Protein AF-A0AA37MIT4-F1 (afdb_monomer)

Mean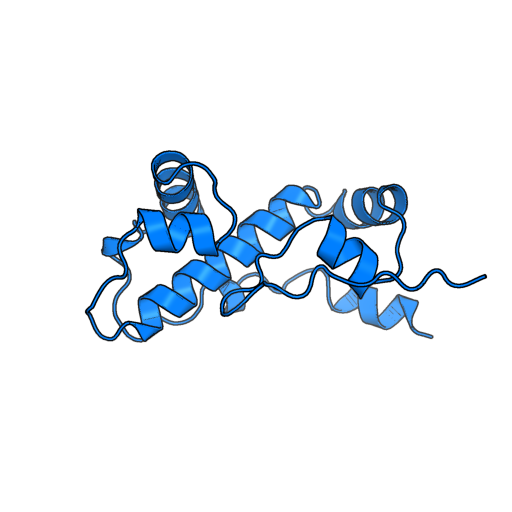 predicted aligned error: 9.49 Å

Secondary structure (DSSP, 8-state):
--------S---S-----HHHHHHHHT--HHHHHHHTTTTT-HHHHHHHHHHHHHHHHHHHSTT-PPPHHHHHHHTT-S-HHHHHHHHHHHHSS-GGG--TTPPPGGGGS-SSSHHHHHHTT-

pLDDT: mean 75.92, std 17.36, range [35.53, 94.94]

Structure (mmCIF, N/CA/C/O backbone):
data_AF-A0AA37MIT4-F1
#
_entry.id   AF-A0AA37MIT4-F1
#
loop_
_atom_site.group_PDB
_atom_site.id
_atom_site.type_symbol
_atom_site.label_atom_id
_atom_site.label_alt_id
_atom_site.label_comp_id
_atom_site.label_asym_id
_atom_site.label_entity_id
_atom_site.label_seq_id
_atom_site.pdbx_PDB_ins_code
_atom_site.Cartn_x
_atom_site.Cartn_y
_atom_site.Cartn_z
_atom_site.occupancy
_atom_site.B_iso_or_equiv
_atom_site.auth_seq_id
_atom_site.auth_comp_id
_atom_site.auth_asym_id
_atom_site.auth_atom_id
_atom_site.pdbx_PDB_model_num
ATOM 1 N N . MET A 1 1 ? 5.021 -20.584 -28.230 1.00 35.53 1 MET A N 1
ATOM 2 C CA . MET A 1 1 ? 4.937 -21.419 -27.011 1.00 35.53 1 MET A CA 1
ATOM 3 C C . MET A 1 1 ? 4.526 -20.535 -25.837 1.00 35.53 1 MET A C 1
ATOM 5 O O . MET A 1 1 ? 5.352 -19.787 -25.335 1.00 35.53 1 MET A O 1
ATOM 9 N N . ARG A 1 2 ? 3.234 -20.504 -25.477 1.00 40.44 2 ARG A N 1
ATOM 10 C CA . ARG A 1 2 ? 2.709 -19.665 -24.383 1.00 40.44 2 ARG A CA 1
ATOM 11 C C . ARG A 1 2 ? 2.629 -20.524 -23.121 1.00 40.44 2 ARG A C 1
ATOM 13 O O . ARG A 1 2 ? 1.754 -21.375 -23.020 1.00 40.44 2 ARG A O 1
ATOM 20 N N . GLY A 1 3 ? 3.586 -20.348 -22.212 1.00 38.34 3 GLY A N 1
ATOM 21 C CA . GLY A 1 3 ? 3.605 -21.043 -20.929 1.00 38.34 3 GLY A CA 1
ATOM 22 C C . GLY A 1 3 ? 2.394 -20.641 -20.093 1.00 38.34 3 GLY A C 1
ATOM 23 O O . GLY A 1 3 ? 2.157 -19.457 -19.858 1.00 38.34 3 GLY A O 1
ATOM 24 N N . THR A 1 4 ? 1.622 -21.630 -19.659 1.00 45.31 4 THR A N 1
ATOM 25 C CA . THR A 1 4 ? 0.534 -21.488 -18.695 1.00 45.31 4 THR A CA 1
ATOM 26 C C . THR A 1 4 ? 1.110 -20.992 -17.371 1.00 45.31 4 THR A C 1
ATOM 28 O O . THR A 1 4 ? 1.494 -21.785 -16.511 1.00 45.31 4 THR A O 1
ATOM 31 N N . HIS A 1 5 ? 1.202 -19.675 -17.196 1.00 47.41 5 HIS A N 1
ATOM 32 C CA . HIS A 1 5 ? 1.479 -19.081 -15.895 1.00 47.41 5 HIS A CA 1
ATOM 33 C C . HIS A 1 5 ? 0.257 -19.300 -15.002 1.00 47.41 5 HIS A C 1
ATOM 35 O O . HIS A 1 5 ? -0.650 -18.473 -14.920 1.00 47.41 5 HIS A O 1
ATOM 41 N N . ARG A 1 6 ? 0.229 -20.469 -14.367 1.00 51.78 6 ARG A N 1
ATOM 42 C CA . ARG A 1 6 ? -0.686 -20.801 -13.286 1.00 51.78 6 ARG A CA 1
ATOM 43 C C . ARG A 1 6 ? -0.283 -19.950 -12.085 1.00 51.78 6 ARG A C 1
ATOM 45 O O . ARG A 1 6 ? 0.796 -20.137 -11.528 1.00 51.78 6 ARG A O 1
ATOM 52 N N . LEU A 1 7 ? -1.126 -18.994 -11.708 1.00 53.09 7 LEU A N 1
ATOM 53 C CA . LEU A 1 7 ? -1.009 -18.341 -10.406 1.00 53.09 7 LEU A CA 1
ATOM 54 C C . LEU A 1 7 ? -1.214 -19.414 -9.310 1.00 53.09 7 LEU A C 1
ATOM 56 O O . LEU A 1 7 ? -2.085 -20.272 -9.478 1.00 53.09 7 LEU A O 1
ATOM 60 N N . PRO A 1 8 ? -0.447 -19.418 -8.205 1.00 43.91 8 PRO A N 1
ATOM 61 C CA . PRO A 1 8 ? -0.681 -20.341 -7.095 1.00 43.91 8 PRO A CA 1
ATOM 62 C C . PRO A 1 8 ? -2.073 -20.099 -6.485 1.00 43.91 8 PRO A C 1
ATOM 64 O O . PRO A 1 8 ? -2.391 -19.008 -6.015 1.00 43.91 8 PRO A O 1
ATOM 67 N N . GLY A 1 9 ? -2.917 -21.133 -6.530 1.00 42.69 9 GLY A N 1
ATOM 68 C CA . GLY A 1 9 ? -4.357 -21.090 -6.246 1.00 42.69 9 GLY A CA 1
ATOM 69 C C . GLY A 1 9 ? -4.761 -20.998 -4.770 1.00 42.69 9 GLY A C 1
ATOM 70 O O . GLY A 1 9 ? -5.709 -21.664 -4.376 1.00 42.69 9 GLY A O 1
ATOM 71 N N . ALA A 1 10 ? -4.080 -20.192 -3.949 1.00 43.44 10 ALA A N 1
ATOM 72 C CA . ALA A 1 10 ? -4.354 -20.101 -2.507 1.00 43.44 10 ALA A CA 1
ATOM 73 C C . ALA A 1 10 ? -4.434 -18.665 -1.943 1.00 43.44 10 ALA A C 1
ATOM 75 O O . ALA A 1 10 ? -4.164 -18.445 -0.766 1.00 43.44 10 ALA A O 1
ATOM 76 N N . LEU A 1 11 ? -4.823 -17.666 -2.742 1.00 40.25 11 LEU A N 1
ATOM 77 C CA . LEU A 1 11 ? -5.010 -16.288 -2.258 1.00 40.25 11 LEU A CA 1
ATOM 78 C C . LEU A 1 11 ? -6.490 -15.983 -2.002 1.00 40.25 11 LEU A C 1
ATOM 80 O O . LEU A 1 11 ? -7.128 -15.211 -2.717 1.00 40.25 11 LEU A O 1
ATOM 84 N N . LEU A 1 12 ? -7.052 -16.582 -0.950 1.00 42.22 12 LEU A N 1
ATOM 85 C CA . LEU A 1 12 ? -8.342 -16.134 -0.438 1.00 42.22 12 LEU A CA 1
ATOM 86 C C . LEU A 1 12 ? -8.200 -14.747 0.218 1.00 42.22 12 LEU A C 1
ATOM 88 O O . LEU A 1 12 ? -7.632 -14.587 1.296 1.00 42.22 12 LEU A O 1
ATOM 92 N N . ARG A 1 13 ? -8.847 -13.782 -0.448 1.00 48.00 13 ARG A N 1
ATOM 93 C CA . ARG A 1 13 ? -9.498 -12.550 0.046 1.00 48.00 13 ARG A CA 1
ATOM 94 C C . ARG A 1 13 ? -8.787 -11.198 -0.002 1.00 48.00 13 ARG A C 1
ATOM 96 O O . ARG A 1 13 ? -9.514 -10.217 0.067 1.00 48.00 13 ARG A O 1
ATOM 103 N N . VAL A 1 14 ? -7.484 -11.085 -0.262 1.00 49.22 14 VAL A N 1
ATOM 104 C CA . VAL A 1 14 ? -6.880 -9.816 -0.734 1.00 49.22 14 VAL A CA 1
ATOM 105 C C . VAL A 1 14 ? -5.702 -10.148 -1.649 1.00 49.22 14 VAL A C 1
ATOM 107 O O . VAL A 1 14 ? -4.655 -10.589 -1.189 1.00 49.22 14 VAL A O 1
ATOM 110 N N . ALA A 1 15 ? -5.872 -9.974 -2.959 1.00 59.03 15 ALA A N 1
ATOM 111 C CA . ALA A 1 15 ? -4.780 -10.121 -3.914 1.00 59.03 15 ALA A CA 1
ATOM 112 C C . ALA A 1 15 ? -3.817 -8.935 -3.745 1.00 59.03 15 ALA A C 1
ATOM 114 O O . ALA A 1 15 ? -4.085 -7.833 -4.226 1.00 59.03 15 ALA A O 1
ATOM 115 N N . SER A 1 16 ? -2.719 -9.136 -3.016 1.00 70.38 16 SER A N 1
ATOM 116 C CA . SER A 1 16 ? -1.651 -8.141 -2.972 1.00 70.38 16 SER A CA 1
ATOM 117 C C . SER A 1 16 ? -1.026 -8.025 -4.362 1.00 70.38 16 SER A C 1
ATOM 119 O O . SER A 1 16 ? -0.590 -9.012 -4.952 1.00 70.38 16 SER A O 1
ATOM 121 N N . ILE A 1 17 ? -1.017 -6.810 -4.903 1.00 81.25 17 ILE A N 1
ATOM 122 C CA . ILE A 1 17 ? -0.361 -6.504 -6.171 1.00 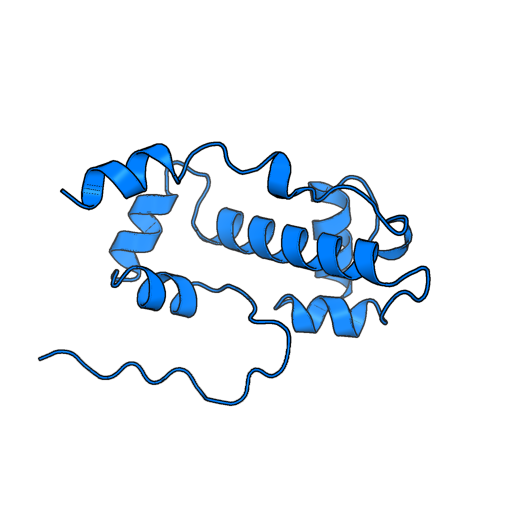81.25 17 ILE A CA 1
ATOM 123 C C . ILE A 1 17 ? 1.157 -6.566 -5.985 1.00 81.25 17 ILE A C 1
ATOM 125 O O . ILE A 1 17 ? 1.691 -6.048 -5.002 1.00 81.25 17 ILE A O 1
ATOM 129 N N . ASP A 1 18 ? 1.853 -7.210 -6.914 1.00 86.81 18 ASP A N 1
ATOM 130 C CA . ASP A 1 18 ? 3.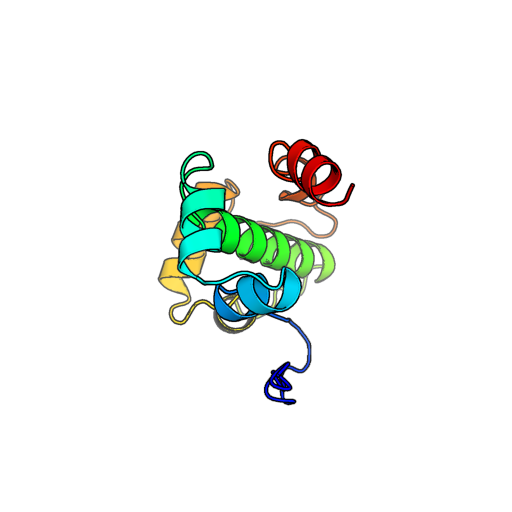308 -7.363 -6.899 1.00 86.81 18 ASP A CA 1
ATOM 131 C C . ASP A 1 18 ? 3.844 -7.448 -8.334 1.00 86.81 18 ASP A C 1
ATOM 133 O O . ASP A 1 18 ? 3.065 -7.578 -9.283 1.00 86.81 18 ASP A O 1
ATOM 137 N N . VAL A 1 19 ? 5.166 -7.409 -8.513 1.00 86.75 19 VAL A N 1
ATOM 138 C CA . VAL A 1 19 ? 5.793 -7.409 -9.850 1.00 86.75 19 VAL A CA 1
ATOM 139 C C . VAL A 1 19 ? 5.342 -8.611 -10.680 1.00 86.75 19 VAL A C 1
ATOM 141 O O . VAL A 1 19 ? 5.012 -8.444 -11.848 1.00 86.75 19 VAL A O 1
ATOM 144 N N . ALA A 1 20 ? 5.274 -9.801 -10.075 1.00 86.81 20 ALA A N 1
ATOM 145 C CA . ALA A 1 20 ? 4.846 -11.021 -10.758 1.00 86.81 20 ALA A CA 1
ATOM 146 C C . ALA A 1 20 ? 3.404 -10.921 -11.287 1.00 86.81 20 ALA A C 1
ATOM 148 O O . ALA A 1 20 ? 3.133 -11.281 -12.434 1.00 86.81 20 ALA A O 1
ATOM 149 N N . VAL A 1 21 ? 2.496 -10.378 -10.468 1.00 83.38 21 VAL A N 1
ATOM 150 C CA . VAL A 1 21 ? 1.094 -10.154 -10.845 1.00 83.38 21 VAL A CA 1
ATOM 151 C C . VAL A 1 21 ? 1.016 -9.156 -11.994 1.00 83.38 21 VAL A C 1
ATOM 153 O O . VAL A 1 21 ? 0.322 -9.414 -12.971 1.00 83.38 21 VAL A O 1
ATOM 156 N N . LEU A 1 22 ? 1.779 -8.063 -11.925 1.00 83.81 22 LEU A N 1
ATOM 157 C CA . LEU A 1 22 ? 1.815 -7.052 -12.980 1.00 83.81 22 LEU A CA 1
ATOM 158 C C . LEU A 1 22 ? 2.373 -7.602 -14.297 1.00 83.81 22 LEU A C 1
ATOM 160 O O . LEU A 1 22 ? 1.780 -7.387 -15.349 1.00 83.81 22 LEU A O 1
ATOM 164 N N . THR A 1 23 ? 3.482 -8.346 -14.259 1.00 84.44 23 THR A N 1
ATOM 165 C CA . THR A 1 23 ? 4.043 -8.972 -15.467 1.00 84.44 23 THR A CA 1
ATOM 166 C C . THR A 1 23 ? 3.072 -9.951 -16.106 1.00 84.44 23 THR A C 1
ATOM 168 O O . THR A 1 23 ? 2.938 -9.968 -17.324 1.00 84.44 23 THR A O 1
ATOM 171 N N . TRP A 1 24 ? 2.368 -10.737 -15.289 1.00 83.38 24 TRP A N 1
ATOM 172 C CA . TRP A 1 24 ? 1.380 -11.692 -15.772 1.00 83.38 24 TRP A CA 1
ATOM 173 C C . TRP A 1 24 ? 0.168 -10.987 -16.381 1.00 83.38 24 TRP A C 1
ATOM 175 O O . TRP A 1 24 ? -0.228 -11.304 -17.498 1.00 83.38 24 TRP A O 1
ATOM 185 N N . GLN A 1 25 ? -0.372 -9.990 -15.678 1.00 79.31 25 GLN A N 1
ATOM 186 C CA . GLN A 1 25 ? -1.556 -9.246 -16.097 1.00 79.31 25 GLN A CA 1
ATOM 187 C C . GLN A 1 25 ? -1.331 -8.477 -17.403 1.00 79.31 25 GLN A C 1
ATOM 189 O O . GLN A 1 25 ? -2.230 -8.422 -18.235 1.00 79.31 25 GLN A O 1
ATOM 194 N N . PHE A 1 26 ? -0.142 -7.898 -17.590 1.00 79.69 26 PHE A N 1
ATOM 195 C CA . PHE A 1 26 ? 0.195 -7.129 -18.790 1.00 79.69 26 PHE A CA 1
ATOM 196 C C . PHE A 1 26 ? 0.915 -7.949 -19.871 1.00 79.69 26 PHE A C 1
ATOM 198 O O . PHE A 1 26 ? 1.228 -7.412 -20.929 1.00 79.69 26 PHE A O 1
ATOM 205 N N . GLY A 1 27 ? 1.224 -9.227 -19.623 1.00 82.38 27 GLY A N 1
ATOM 206 C CA . GLY A 1 27 ? 2.007 -10.052 -20.550 1.00 82.38 27 GLY A CA 1
ATOM 207 C C . GLY A 1 27 ? 3.426 -9.523 -20.805 1.00 82.38 27 GLY A C 1
ATOM 208 O O . GLY A 1 27 ? 3.998 -9.767 -21.866 1.00 82.38 27 GLY A O 1
ATOM 209 N N . LEU A 1 28 ? 3.999 -8.778 -19.854 1.00 85.12 28 LEU A N 1
ATOM 210 C CA . LEU A 1 28 ? 5.288 -8.103 -20.003 1.00 85.12 28 LEU A CA 1
ATOM 211 C C . LEU A 1 28 ? 6.419 -8.870 -19.325 1.00 85.12 28 LEU A C 1
ATOM 213 O O . LEU A 1 28 ? 6.267 -9.436 -18.243 1.00 85.12 28 LEU A O 1
ATOM 217 N N . SER A 1 29 ? 7.617 -8.777 -19.905 1.00 89.12 29 SER A N 1
ATOM 218 C CA . SER A 1 29 ? 8.834 -9.121 -19.171 1.00 89.12 29 SER A CA 1
ATOM 219 C C . SER A 1 29 ? 9.036 -8.158 -17.993 1.00 89.12 29 SER A C 1
ATOM 221 O O . SER A 1 29 ? 8.646 -6.988 -18.055 1.00 89.12 29 SER A O 1
ATOM 223 N N . ARG A 1 30 ? 9.731 -8.605 -16.937 1.00 88.00 30 ARG A N 1
ATOM 224 C CA . ARG A 1 30 ? 10.119 -7.723 -15.820 1.00 88.00 30 ARG A CA 1
ATOM 225 C C . ARG A 1 30 ? 10.881 -6.489 -16.309 1.00 88.00 30 ARG A C 1
ATOM 227 O O . ARG A 1 30 ? 10.600 -5.390 -15.852 1.00 88.00 30 ARG A O 1
ATOM 234 N N . ARG A 1 31 ? 11.805 -6.648 -17.266 1.00 90.06 31 ARG A N 1
ATOM 235 C CA . ARG A 1 31 ? 12.588 -5.536 -17.836 1.00 90.06 31 ARG A CA 1
ATOM 236 C C . ARG A 1 31 ? 11.687 -4.500 -18.513 1.00 90.06 31 ARG A C 1
ATOM 238 O O . ARG A 1 31 ? 11.868 -3.308 -18.284 1.00 90.06 31 ARG A O 1
ATOM 245 N N . SER A 1 32 ? 10.716 -4.952 -19.305 1.00 86.00 32 SER A N 1
ATOM 246 C CA . SER A 1 32 ? 9.733 -4.075 -19.952 1.00 86.00 32 SER A CA 1
ATOM 247 C C . SER A 1 32 ? 8.878 -3.347 -18.915 1.00 86.00 32 SER A C 1
ATOM 249 O O . SER A 1 32 ? 8.680 -2.144 -19.032 1.00 86.00 32 SER A O 1
ATOM 251 N N . LEU A 1 33 ? 8.457 -4.046 -17.855 1.00 86.00 33 LEU A N 1
ATOM 252 C CA . LEU A 1 33 ? 7.712 -3.454 -16.746 1.00 86.00 33 LEU A CA 1
ATOM 253 C C . LEU A 1 33 ? 8.531 -2.377 -16.013 1.00 86.00 33 LEU A C 1
ATOM 255 O O . LEU A 1 33 ? 8.039 -1.281 -15.785 1.00 86.00 33 LEU A O 1
ATOM 259 N N . TYR A 1 34 ? 9.792 -2.645 -15.669 1.00 87.88 34 TYR A N 1
ATOM 260 C CA . TYR A 1 34 ? 10.639 -1.650 -15.002 1.00 87.88 34 TYR A CA 1
ATOM 261 C C . TYR A 1 34 ? 10.874 -0.406 -15.863 1.00 87.88 34 TYR A C 1
ATOM 263 O O . TYR A 1 34 ? 10.826 0.695 -15.325 1.00 87.88 34 TYR A O 1
ATOM 271 N N . ARG A 1 35 ? 11.089 -0.569 -17.178 1.00 85.00 35 ARG A N 1
ATOM 272 C CA . ARG A 1 35 ? 11.210 0.567 -18.108 1.00 85.00 35 ARG A CA 1
ATOM 273 C C . ARG A 1 35 ? 9.928 1.387 -18.160 1.00 85.00 35 ARG A C 1
ATOM 275 O O . ARG A 1 35 ? 9.997 2.599 -18.037 1.00 85.00 35 ARG A O 1
ATOM 282 N N . LEU A 1 36 ? 8.784 0.716 -18.283 1.00 81.19 36 LEU A N 1
ATOM 283 C CA . LEU A 1 36 ? 7.469 1.352 -18.309 1.00 81.19 36 LEU A CA 1
ATOM 284 C C . LEU A 1 36 ? 7.245 2.239 -17.079 1.00 81.19 36 LEU A C 1
ATOM 286 O O . LEU A 1 36 ? 6.855 3.393 -17.196 1.00 81.19 36 LEU A O 1
ATOM 290 N N . PHE A 1 37 ? 7.542 1.731 -15.888 1.00 81.56 37 PHE A N 1
ATOM 291 C CA . PHE A 1 37 ? 7.336 2.503 -14.666 1.00 81.56 37 PHE A CA 1
ATOM 292 C C . PHE A 1 37 ? 8.502 3.436 -14.311 1.00 81.56 37 PHE A C 1
ATOM 294 O O . PHE A 1 37 ? 8.423 4.090 -13.275 1.00 81.56 37 PHE A O 1
ATOM 301 N N . GLY A 1 38 ? 9.572 3.504 -15.112 1.00 81.25 38 GLY A N 1
ATOM 302 C CA . GLY A 1 38 ? 10.771 4.294 -14.808 1.00 81.25 38 GLY A CA 1
ATOM 303 C C . GLY A 1 38 ? 10.448 5.765 -14.552 1.00 81.25 38 GLY A C 1
ATOM 304 O O . GLY A 1 38 ? 10.737 6.278 -13.471 1.00 81.25 38 GLY A O 1
ATOM 305 N N . ASP A 1 39 ? 9.734 6.387 -15.488 1.00 74.75 39 ASP A N 1
ATOM 306 C CA . ASP A 1 39 ? 9.385 7.814 -15.434 1.00 74.75 39 ASP A CA 1
ATOM 307 C C . ASP A 1 39 ? 8.279 8.122 -14.408 1.00 74.75 39 ASP A C 1
ATOM 309 O O . ASP A 1 39 ? 8.116 9.255 -13.966 1.00 74.75 39 ASP A O 1
ATOM 313 N N . ALA A 1 40 ? 7.552 7.096 -13.954 1.00 69.81 40 ALA A N 1
ATOM 314 C CA . ALA A 1 40 ? 6.502 7.196 -12.939 1.00 69.81 40 ALA A CA 1
ATOM 315 C C . ALA A 1 40 ? 7.016 6.964 -11.499 1.00 69.81 40 ALA A C 1
ATOM 317 O O . ALA A 1 40 ? 6.239 6.627 -10.604 1.00 69.81 40 ALA A O 1
ATOM 318 N N . GLY A 1 41 ? 8.327 7.086 -11.259 1.00 77.19 41 GLY A N 1
ATOM 319 C CA . GLY A 1 41 ? 8.937 6.851 -9.941 1.00 77.19 41 GLY A CA 1
ATOM 320 C C . GLY A 1 41 ? 9.189 5.373 -9.609 1.00 77.19 41 GLY A C 1
ATOM 321 O O . GLY A 1 41 ? 9.474 5.026 -8.459 1.00 77.19 41 GLY A O 1
ATOM 322 N N . GLY A 1 42 ? 9.108 4.495 -10.609 1.00 86.25 42 GLY A N 1
ATOM 323 C CA . GLY A 1 42 ? 9.423 3.074 -10.528 1.00 86.25 42 GLY A CA 1
ATOM 324 C C . GLY A 1 42 ? 8.236 2.179 -10.161 1.00 86.25 42 GLY A C 1
ATOM 325 O O . GLY A 1 42 ? 7.309 2.555 -9.441 1.00 86.25 42 GLY A O 1
ATOM 326 N N . VAL A 1 43 ? 8.299 0.916 -10.596 1.00 85.38 43 VAL A N 1
ATOM 327 C CA . VAL A 1 43 ? 7.219 -0.069 -10.378 1.00 85.38 43 VAL A CA 1
ATOM 328 C C . VAL A 1 43 ? 6.924 -0.303 -8.893 1.00 85.38 43 VAL A C 1
ATOM 330 O O . VAL A 1 43 ? 5.784 -0.542 -8.507 1.00 85.38 43 VAL A O 1
ATOM 333 N N . GLN A 1 44 ? 7.939 -0.184 -8.033 1.00 87.56 44 GLN A N 1
ATOM 334 C CA . GLN A 1 44 ? 7.785 -0.354 -6.589 1.00 87.56 44 GLN A CA 1
ATOM 335 C C . GLN A 1 44 ? 6.996 0.791 -5.946 1.00 87.56 44 GLN A C 1
ATOM 337 O O . GLN A 1 44 ? 6.245 0.560 -4.996 1.00 87.56 44 GLN A O 1
ATOM 342 N N . ALA A 1 45 ? 7.121 2.019 -6.463 1.00 86.31 45 ALA A N 1
ATOM 343 C CA . ALA A 1 45 ? 6.295 3.131 -6.009 1.00 86.31 45 ALA A CA 1
ATOM 344 C C . ALA A 1 45 ? 4.827 2.890 -6.362 1.00 86.31 45 ALA A C 1
ATOM 346 O O . ALA A 1 45 ? 3.974 2.978 -5.478 1.00 86.31 45 ALA A O 1
ATOM 347 N N . HIS A 1 46 ? 4.567 2.450 -7.594 1.00 84.69 46 HIS A N 1
ATOM 348 C CA . HIS A 1 46 ? 3.224 2.098 -8.039 1.00 84.69 46 HIS A CA 1
ATOM 349 C C . HIS A 1 46 ? 2.608 0.956 -7.216 1.00 84.69 46 HIS A C 1
ATOM 351 O O . HIS A 1 46 ? 1.487 1.071 -6.722 1.00 84.69 46 HIS A O 1
ATOM 357 N N . ILE A 1 47 ? 3.346 -0.141 -7.013 1.00 87.62 47 ILE A N 1
ATOM 358 C CA . ILE A 1 47 ? 2.897 -1.279 -6.196 1.00 87.62 47 ILE A CA 1
ATOM 359 C C . ILE A 1 47 ? 2.543 -0.817 -4.781 1.00 87.62 47 ILE A C 1
ATOM 361 O O . ILE A 1 47 ? 1.474 -1.148 -4.267 1.00 87.62 47 ILE A O 1
ATOM 365 N N . ARG A 1 48 ? 3.411 -0.015 -4.160 1.00 89.81 48 ARG A N 1
ATOM 366 C CA . ARG A 1 48 ? 3.175 0.543 -2.827 1.00 89.81 48 ARG A CA 1
ATOM 367 C C . ARG A 1 48 ? 1.895 1.370 -2.785 1.00 89.81 48 ARG A C 1
ATOM 369 O O . ARG A 1 48 ? 1.064 1.139 -1.917 1.00 89.81 48 ARG A O 1
ATOM 376 N N . GLU A 1 49 ? 1.708 2.299 -3.712 1.00 87.19 49 GLU A N 1
ATOM 377 C CA . GLU A 1 49 ? 0.510 3.146 -3.760 1.00 87.19 49 GLU A CA 1
ATOM 378 C C . GLU A 1 49 ? -0.769 2.322 -3.895 1.00 87.19 49 GLU A C 1
ATOM 380 O O . GLU A 1 49 ? -1.730 2.530 -3.154 1.00 87.19 49 GLU A O 1
ATOM 385 N N . ARG A 1 50 ? -0.755 1.309 -4.764 1.00 86.62 50 ARG A N 1
ATOM 386 C CA . ARG A 1 50 ? -1.877 0.382 -4.935 1.00 86.62 50 ARG A CA 1
ATOM 387 C C . ARG A 1 50 ? -2.167 -0.430 -3.666 1.00 86.62 50 ARG A C 1
ATOM 389 O O . ARG A 1 50 ? -3.334 -0.595 -3.312 1.00 86.62 50 ARG A O 1
ATOM 396 N N . ARG A 1 51 ? -1.136 -0.893 -2.950 1.00 90.19 51 ARG A N 1
ATOM 397 C CA . ARG A 1 51 ? -1.283 -1.596 -1.659 1.00 90.19 51 ARG A CA 1
ATOM 398 C C . ARG A 1 51 ? -1.891 -0.702 -0.585 1.00 90.19 51 ARG A C 1
ATOM 400 O O . ARG A 1 51 ? -2.803 -1.126 0.117 1.00 90.19 51 ARG A O 1
ATOM 407 N N . LEU A 1 52 ? -1.425 0.538 -0.472 1.00 90.38 52 LEU A N 1
ATOM 408 C CA . LEU A 1 52 ? -1.946 1.496 0.506 1.00 90.38 52 LEU A CA 1
ATOM 409 C C . LEU A 1 52 ? -3.389 1.903 0.196 1.00 90.38 52 LEU A C 1
ATOM 411 O O . LEU A 1 52 ? -4.220 1.971 1.098 1.00 90.38 52 LEU A O 1
ATOM 415 N N . ALA A 1 53 ? -3.712 2.093 -1.083 1.00 87.62 53 ALA A N 1
ATOM 416 C CA . ALA A 1 53 ? -5.077 2.320 -1.537 1.00 87.62 53 ALA A CA 1
ATOM 417 C C . ALA A 1 53 ? -6.012 1.154 -1.185 1.00 87.62 53 ALA A C 1
ATOM 419 O O . ALA A 1 53 ? -7.153 1.377 -0.778 1.00 87.62 53 ALA A O 1
ATOM 420 N N . GLN A 1 54 ? -5.541 -0.089 -1.314 1.00 87.06 54 GLN A N 1
ATOM 421 C CA . GLN A 1 54 ? -6.293 -1.258 -0.863 1.00 87.06 54 GLN A CA 1
ATOM 422 C C . GLN A 1 54 ? -6.498 -1.235 0.653 1.00 87.06 54 GLN A C 1
ATOM 424 O O . GLN A 1 54 ? -7.634 -1.358 1.102 1.00 87.06 54 GLN A O 1
ATOM 429 N N . ALA A 1 55 ? -5.436 -1.002 1.428 1.00 89.88 55 ALA A N 1
ATOM 430 C CA . ALA A 1 55 ? -5.520 -0.916 2.883 1.00 89.88 55 ALA A CA 1
ATOM 431 C C . ALA A 1 55 ? -6.540 0.134 3.347 1.00 89.88 55 ALA A C 1
ATOM 433 O O . ALA A 1 55 ? -7.367 -0.145 4.212 1.00 89.88 55 ALA A O 1
ATOM 434 N N . TRP A 1 56 ? -6.528 1.319 2.730 1.00 90.00 56 TRP A N 1
ATOM 435 C CA . TRP A 1 56 ? -7.478 2.389 3.027 1.00 90.00 56 TRP A CA 1
ATOM 436 C C . TRP A 1 56 ? -8.926 1.961 2.785 1.00 90.00 56 TRP A C 1
ATOM 438 O O . TRP A 1 56 ? -9.787 2.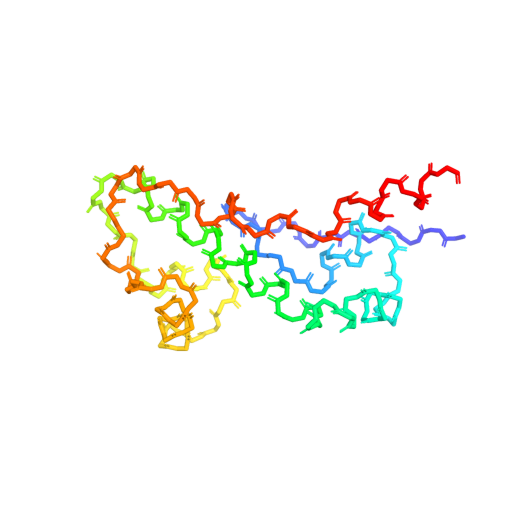203 3.625 1.00 90.00 56 TRP A O 1
ATOM 448 N N . ARG A 1 57 ? -9.207 1.294 1.657 1.00 87.12 57 ARG A N 1
ATOM 449 C CA . ARG A 1 57 ? -10.559 0.797 1.351 1.00 87.12 57 ARG A CA 1
ATOM 450 C C . ARG A 1 57 ? -11.038 -0.224 2.374 1.00 87.12 57 ARG A C 1
ATOM 452 O O . ARG A 1 57 ? -12.199 -0.179 2.758 1.00 87.12 57 ARG A O 1
ATOM 459 N N . GLU A 1 58 ? -10.168 -1.129 2.809 1.00 87.31 58 GLU A N 1
ATOM 460 C CA . GLU A 1 58 ? -10.521 -2.121 3.829 1.00 87.31 58 GLU A CA 1
ATOM 461 C C . GLU A 1 58 ? -10.809 -1.462 5.184 1.00 87.31 58 GLU A C 1
ATOM 463 O O . GLU A 1 58 ? -11.788 -1.812 5.839 1.00 87.31 58 GLU A O 1
ATOM 468 N N . LEU A 1 59 ? -10.016 -0.459 5.573 1.00 88.38 59 LEU A N 1
ATOM 469 C CA . LEU A 1 59 ? -10.235 0.317 6.798 1.00 88.38 59 LEU A CA 1
ATOM 470 C C . LEU A 1 59 ? -11.537 1.126 6.744 1.00 88.38 59 LEU A C 1
ATOM 472 O O . LEU A 1 59 ? -12.337 1.076 7.671 1.00 88.38 59 LEU A O 1
ATOM 476 N N . ALA A 1 60 ? -11.803 1.810 5.631 1.00 88.25 60 ALA A N 1
ATOM 477 C CA . ALA A 1 60 ? -13.035 2.574 5.452 1.00 88.25 60 ALA A CA 1
ATOM 478 C C . ALA A 1 60 ? -14.289 1.677 5.466 1.00 88.25 60 ALA A C 1
ATOM 480 O O . ALA A 1 60 ? -15.353 2.105 5.911 1.00 88.25 60 ALA A O 1
ATOM 481 N N . LYS A 1 61 ? -14.179 0.422 5.007 1.00 85.38 61 LYS A N 1
ATOM 482 C CA . LYS A 1 61 ? -15.278 -0.558 5.010 1.00 85.38 61 LYS A CA 1
ATOM 483 C C . LYS A 1 61 ? -15.513 -1.224 6.363 1.00 85.38 61 LYS A C 1
ATOM 485 O O . LYS A 1 61 ? -16.578 -1.801 6.555 1.00 85.38 61 LYS A O 1
ATOM 490 N N . SER A 1 62 ? -14.559 -1.183 7.294 1.00 79.31 62 SER A N 1
ATOM 491 C CA . SER A 1 62 ? -14.623 -2.005 8.507 1.00 79.31 62 SER A CA 1
ATOM 492 C C . SER A 1 62 ? -15.642 -1.526 9.551 1.00 79.31 62 SER A C 1
ATOM 494 O O . SER A 1 62 ? -15.722 -2.120 10.623 1.00 79.31 62 SER A O 1
ATOM 496 N N . GLY A 1 63 ? -16.420 -0.470 9.268 1.00 67.44 63 GLY A N 1
ATOM 497 C CA . GLY A 1 63 ? -17.555 -0.041 10.096 1.00 67.44 63 GLY A CA 1
ATOM 498 C C . GLY A 1 63 ? -17.189 0.252 11.556 1.00 67.44 63 GLY A C 1
ATOM 499 O O . GLY A 1 63 ? -17.973 -0.039 12.450 1.00 67.44 63 GLY A O 1
ATOM 500 N N . GLY A 1 64 ? -15.967 0.739 11.811 1.00 63.75 64 GLY A N 1
ATOM 501 C CA . GLY A 1 64 ? -15.437 0.992 13.160 1.00 63.75 64 GLY A CA 1
ATOM 502 C C . GLY A 1 64 ? -14.763 -0.208 13.842 1.00 63.75 64 GLY A C 1
ATOM 503 O O . GLY A 1 64 ? -14.073 -0.038 14.845 1.00 63.75 64 GLY A O 1
ATOM 504 N N . ARG A 1 65 ? -14.864 -1.423 13.287 1.00 65.94 65 ARG A N 1
ATOM 505 C CA . ARG A 1 65 ? -14.153 -2.607 13.793 1.00 65.94 65 ARG A CA 1
ATOM 506 C C . ARG A 1 65 ? -12.819 -2.761 13.065 1.00 65.94 65 ARG A C 1
ATOM 508 O O . ARG A 1 65 ? -12.713 -3.515 12.101 1.00 65.94 65 ARG A O 1
ATOM 515 N N . HIS A 1 66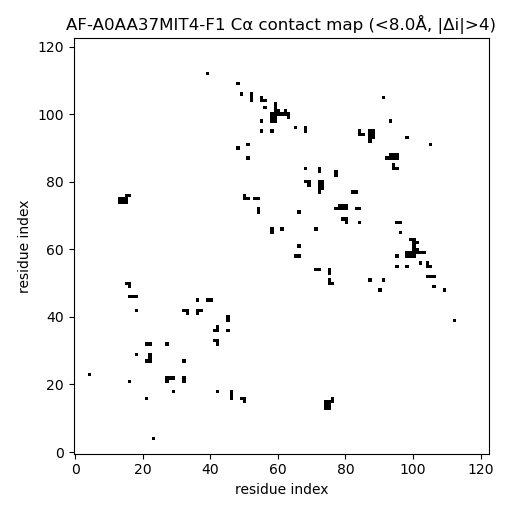 ? -11.804 -2.011 13.494 1.00 66.81 66 HIS A N 1
ATOM 516 C CA . HIS A 1 66 ? -10.500 -2.030 12.826 1.00 66.81 66 HIS A CA 1
ATOM 517 C C . HIS A 1 66 ? -9.915 -3.456 12.807 1.00 66.81 66 HIS A C 1
ATOM 519 O O . HIS A 1 66 ? -9.765 -4.074 13.869 1.00 66.81 66 HIS A O 1
ATOM 525 N N . PRO A 1 67 ? -9.561 -4.012 11.631 1.00 70.06 67 PRO A N 1
ATOM 526 C CA . PRO A 1 67 ? -8.784 -5.241 11.592 1.00 70.06 67 PRO A CA 1
ATOM 527 C C . PRO A 1 67 ? -7.462 -5.015 12.333 1.00 70.06 67 PRO A C 1
ATOM 529 O O . PRO A 1 67 ? -6.902 -3.919 12.288 1.00 70.06 67 PRO A O 1
ATOM 532 N N . LYS A 1 68 ? -6.929 -6.054 12.993 1.00 84.94 68 LYS A N 1
ATOM 533 C CA . LYS A 1 68 ? -5.588 -5.973 13.595 1.00 84.94 68 LYS A CA 1
ATOM 534 C C . LYS A 1 68 ? -4.612 -5.449 12.538 1.00 84.94 68 LYS A C 1
ATOM 536 O O . LYS A 1 68 ? -4.493 -6.066 11.478 1.00 84.94 68 LYS A O 1
ATOM 541 N N . VAL A 1 69 ? -3.911 -4.350 12.830 1.00 87.62 69 VAL A N 1
ATOM 542 C CA . VAL A 1 69 ? -3.009 -3.673 11.875 1.00 87.62 69 VAL A CA 1
ATOM 543 C C . VAL A 1 69 ? -2.007 -4.654 11.262 1.00 87.62 69 VAL A C 1
ATOM 545 O O . VAL A 1 69 ? -1.769 -4.607 10.062 1.00 87.62 69 VAL A O 1
ATOM 548 N N . ALA A 1 70 ? -1.510 -5.617 12.044 1.00 89.44 70 ALA A N 1
ATOM 549 C CA . ALA A 1 70 ? -0.633 -6.677 11.549 1.00 89.44 70 ALA A CA 1
ATOM 550 C C . ALA A 1 70 ? -1.280 -7.558 10.466 1.00 89.44 70 ALA A C 1
ATOM 552 O O . ALA A 1 70 ? -0.676 -7.829 9.432 1.00 89.44 70 ALA A O 1
ATOM 553 N N . ARG A 1 71 ? -2.545 -7.955 10.652 1.00 88.31 71 ARG A N 1
ATOM 554 C CA . ARG A 1 71 ? -3.290 -8.727 9.649 1.00 88.31 71 ARG A CA 1
ATOM 555 C C . ARG A 1 71 ? -3.510 -7.911 8.378 1.00 88.31 71 ARG A C 1
ATOM 557 O O . ARG A 1 71 ? -3.385 -8.454 7.285 1.00 88.31 71 ARG A O 1
ATOM 564 N N . LEU A 1 72 ? -3.834 -6.626 8.521 1.00 89.25 72 LEU A N 1
ATOM 565 C CA . LEU A 1 72 ? -4.000 -5.727 7.381 1.00 89.25 72 LEU A CA 1
ATOM 566 C C . LEU A 1 72 ? -2.681 -5.536 6.619 1.00 89.25 72 LEU A C 1
ATOM 568 O O . LEU A 1 72 ? -2.678 -5.608 5.393 1.00 89.25 72 LEU A O 1
ATOM 572 N N . ALA A 1 73 ? -1.568 -5.354 7.334 1.00 90.12 73 ALA A N 1
ATOM 573 C CA . ALA A 1 73 ? -0.237 -5.231 6.752 1.00 90.12 73 ALA A CA 1
ATOM 574 C C . ALA A 1 73 ? 0.109 -6.460 5.899 1.00 90.12 73 ALA A C 1
ATOM 576 O O . ALA A 1 73 ? 0.413 -6.316 4.713 1.00 90.12 73 ALA A O 1
ATOM 577 N N . HIS A 1 74 ? -0.046 -7.664 6.457 1.00 88.75 74 HIS A N 1
ATOM 578 C CA . HIS A 1 74 ? 0.191 -8.911 5.728 1.00 88.75 74 HIS A CA 1
ATOM 579 C C . HIS A 1 74 ? -0.734 -9.074 4.520 1.00 88.75 74 HIS A C 1
ATOM 581 O O . HIS A 1 74 ? -0.266 -9.407 3.433 1.00 88.75 74 HIS A O 1
ATOM 587 N N . ALA A 1 75 ? -2.027 -8.768 4.667 1.00 85.75 75 ALA A N 1
ATOM 588 C CA . ALA A 1 75 ? -2.979 -8.810 3.556 1.00 85.75 75 ALA A CA 1
ATOM 589 C C . ALA A 1 75 ? -2.610 -7.836 2.420 1.00 85.75 75 ALA A C 1
ATOM 591 O O . ALA A 1 75 ? -2.894 -8.102 1.256 1.00 85.75 75 ALA A O 1
ATOM 592 N N . CYS A 1 76 ? -1.936 -6.730 2.743 1.00 87.38 76 CYS A N 1
ATOM 593 C CA . CYS A 1 76 ? -1.438 -5.760 1.769 1.00 87.38 76 CYS A CA 1
ATOM 594 C C . CYS A 1 76 ? -0.004 -6.055 1.295 1.00 87.38 76 CYS A C 1
ATOM 596 O O . CYS A 1 76 ? 0.600 -5.213 0.635 1.00 87.38 76 CYS A O 1
ATOM 598 N N . GLY A 1 77 ? 0.565 -7.220 1.621 1.00 88.19 77 GLY A N 1
ATOM 599 C CA . GLY A 1 77 ? 1.898 -7.638 1.177 1.00 88.19 77 GLY A CA 1
ATOM 600 C C . GLY A 1 77 ? 3.067 -7.011 1.937 1.00 88.19 77 GLY A C 1
ATOM 601 O O . GLY A 1 77 ? 4.172 -6.964 1.402 1.00 88.19 77 GLY A O 1
ATOM 602 N N . TYR A 1 78 ? 2.847 -6.511 3.153 1.00 89.44 78 TYR A N 1
ATOM 603 C CA . TYR A 1 78 ? 3.922 -6.089 4.050 1.00 89.44 78 TYR A CA 1
ATOM 604 C C . TYR A 1 78 ? 4.285 -7.231 5.001 1.00 89.44 78 TYR A C 1
ATOM 606 O O . TYR A 1 78 ? 3.418 -7.808 5.658 1.00 89.44 78 TYR A O 1
ATOM 614 N N . ALA A 1 79 ? 5.577 -7.547 5.085 1.00 88.44 79 ALA A N 1
ATOM 615 C CA . ALA A 1 79 ? 6.088 -8.514 6.055 1.00 88.44 79 ALA A CA 1
ATOM 616 C C . ALA A 1 79 ? 6.096 -7.940 7.480 1.00 88.44 79 ALA A C 1
ATOM 618 O O . ALA A 1 79 ? 5.875 -8.673 8.435 1.00 88.44 79 ALA A O 1
ATOM 619 N N . ASP A 1 80 ? 6.307 -6.629 7.608 1.00 92.00 80 ASP A N 1
ATOM 620 C CA . ASP A 1 80 ? 6.429 -5.944 8.891 1.00 92.00 80 ASP A CA 1
ATOM 621 C C . ASP A 1 80 ? 5.311 -4.891 9.090 1.00 92.00 80 ASP A C 1
ATOM 623 O O . ASP A 1 80 ? 5.194 -3.945 8.293 1.00 92.00 80 ASP A O 1
ATOM 627 N N . PRO A 1 81 ? 4.481 -5.016 10.146 1.00 92.62 81 PRO A N 1
ATOM 628 C CA . PRO A 1 81 ? 3.410 -4.064 10.448 1.00 92.62 81 PRO A CA 1
ATOM 629 C C . PRO A 1 81 ? 3.888 -2.644 10.776 1.00 92.62 81 PRO A C 1
ATOM 631 O O . PRO A 1 81 ? 3.156 -1.676 10.530 1.00 92.62 81 PRO A O 1
ATOM 634 N N . GLN A 1 82 ? 5.094 -2.491 11.329 1.00 94.19 82 GLN A N 1
ATOM 635 C CA . GLN A 1 82 ? 5.631 -1.181 11.694 1.00 94.19 82 GLN A CA 1
ATOM 636 C C . GLN A 1 82 ? 6.001 -0.384 10.437 1.00 94.19 82 GLN A C 1
ATOM 638 O O . GLN A 1 82 ? 5.594 0.771 10.283 1.00 94.19 82 GLN A O 1
ATOM 643 N N . SER A 1 83 ? 6.686 -1.023 9.493 1.00 93.69 83 SER A N 1
ATOM 644 C CA . SER A 1 83 ? 7.033 -0.482 8.177 1.00 93.69 83 SER A CA 1
ATOM 645 C C . SER A 1 83 ? 5.791 -0.125 7.366 1.00 93.69 83 SER A C 1
ATOM 647 O O . SER A 1 83 ? 5.746 0.938 6.736 1.00 93.69 83 SER A O 1
ATOM 649 N N . PHE A 1 84 ? 4.751 -0.967 7.423 1.00 94.12 84 PHE A N 1
ATOM 650 C CA . PHE A 1 84 ? 3.440 -0.652 6.856 1.00 94.12 84 PHE A CA 1
ATOM 651 C C . PHE A 1 84 ? 2.871 0.638 7.452 1.00 94.12 84 PHE A C 1
ATOM 653 O O . PHE A 1 84 ? 2.553 1.559 6.706 1.00 94.12 84 PHE A O 1
ATOM 660 N N . SER A 1 85 ? 2.789 0.735 8.780 1.00 94.19 85 SER A N 1
ATOM 661 C CA . SER A 1 85 ? 2.160 1.872 9.464 1.00 94.19 85 SER A CA 1
ATOM 662 C C . SER A 1 85 ? 2.883 3.193 9.191 1.00 94.19 85 SER A C 1
ATOM 664 O O . SER A 1 85 ? 2.235 4.201 8.907 1.00 94.19 85 SER A O 1
ATOM 666 N N . GLN A 1 86 ? 4.221 3.185 9.197 1.00 94.94 86 GLN A N 1
ATOM 667 C CA . GLN A 1 86 ? 5.035 4.352 8.842 1.00 94.94 86 GLN A CA 1
ATOM 668 C C . GLN A 1 86 ? 4.793 4.788 7.394 1.00 94.94 86 GLN A C 1
ATOM 670 O O . GLN A 1 86 ? 4.548 5.963 7.114 1.00 94.94 86 GLN A O 1
ATOM 675 N N . THR A 1 87 ? 4.819 3.829 6.468 1.00 93.69 87 THR A N 1
ATOM 676 C CA . THR A 1 87 ? 4.616 4.089 5.040 1.00 93.69 87 THR A CA 1
ATOM 677 C C . THR A 1 87 ? 3.201 4.590 4.755 1.00 93.69 87 THR A C 1
ATOM 679 O O . THR A 1 87 ? 3.030 5.537 3.988 1.00 93.69 87 THR A O 1
ATOM 682 N N . PHE A 1 88 ? 2.197 3.989 5.397 1.00 93.25 88 PHE A N 1
ATOM 683 C CA . PHE A 1 88 ? 0.794 4.371 5.297 1.00 93.25 88 PHE A CA 1
ATOM 684 C C . PHE A 1 88 ? 0.588 5.799 5.796 1.00 93.25 88 PHE A C 1
ATOM 686 O O . PHE A 1 88 ? 0.087 6.630 5.047 1.00 93.25 88 PHE A O 1
ATOM 693 N N . ARG A 1 89 ? 1.079 6.134 6.995 1.00 92.94 89 ARG A N 1
ATOM 694 C CA . ARG A 1 89 ? 0.994 7.502 7.524 1.00 92.94 89 ARG A CA 1
ATOM 695 C C . ARG A 1 89 ? 1.680 8.512 6.610 1.00 92.94 89 ARG A C 1
ATOM 697 O O . ARG A 1 89 ? 1.092 9.542 6.299 1.00 92.94 89 ARG A O 1
ATOM 704 N N . LYS A 1 90 ? 2.887 8.202 6.125 1.00 92.69 90 LYS A N 1
ATOM 705 C CA . LYS A 1 90 ? 3.651 9.088 5.232 1.00 92.69 90 LYS A CA 1
ATOM 706 C C . LYS A 1 90 ? 2.922 9.386 3.918 1.00 92.69 90 LYS A C 1
ATOM 708 O O . LYS A 1 90 ? 3.085 10.470 3.374 1.00 92.69 90 LYS A O 1
ATOM 713 N N . ARG A 1 91 ? 2.170 8.425 3.376 1.00 90.06 91 ARG A N 1
ATOM 714 C CA . ARG A 1 91 ? 1.531 8.539 2.053 1.00 90.06 91 ARG A CA 1
ATOM 715 C C . ARG A 1 91 ? 0.056 8.922 2.108 1.00 90.06 91 ARG A C 1
ATOM 717 O O . ARG A 1 91 ? -0.423 9.556 1.179 1.00 90.06 91 ARG A O 1
ATOM 724 N N . CYS A 1 92 ? -0.650 8.543 3.167 1.00 88.00 92 CYS A N 1
ATOM 725 C CA . CYS A 1 92 ? -2.085 8.770 3.329 1.00 88.00 92 CYS A CA 1
ATOM 726 C C . CYS A 1 92 ? -2.410 9.863 4.362 1.00 88.00 92 CYS A C 1
ATOM 728 O O . CYS A 1 92 ? -3.578 10.185 4.557 1.00 88.00 92 CYS A O 1
ATOM 730 N N . GLY A 1 93 ? -1.407 10.411 5.057 1.00 89.50 93 GLY A N 1
ATOM 731 C CA . GLY A 1 93 ? -1.557 11.509 6.021 1.00 89.50 93 GLY A CA 1
ATOM 732 C C . GLY A 1 93 ? -2.146 11.119 7.382 1.00 89.50 93 GLY A C 1
ATOM 733 O O . GLY A 1 93 ? -2.132 11.933 8.299 1.00 89.50 93 GLY A O 1
ATOM 734 N N . ARG A 1 94 ? -2.631 9.883 7.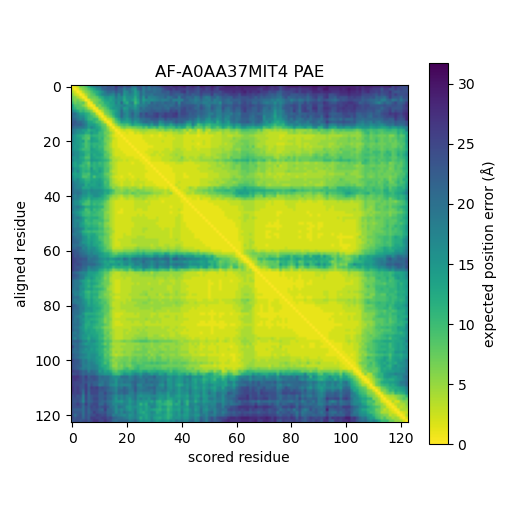545 1.00 89.44 94 ARG A N 1
ATOM 735 C CA . ARG A 1 94 ? -3.224 9.345 8.784 1.00 89.44 94 ARG A CA 1
ATOM 736 C C . ARG A 1 94 ? -2.645 7.979 9.101 1.00 89.44 94 ARG A C 1
ATOM 738 O O . ARG A 1 94 ? -2.260 7.259 8.182 1.00 89.44 94 ARG A O 1
ATOM 745 N N . SER A 1 95 ? -2.584 7.595 10.371 1.00 91.00 95 SER A N 1
ATOM 746 C CA . SER A 1 95 ? -2.279 6.210 10.727 1.00 91.00 95 SER A CA 1
ATOM 747 C C . SER A 1 95 ? -3.442 5.279 10.342 1.00 91.00 95 SER A C 1
ATOM 749 O O . SER A 1 95 ? -4.581 5.732 10.206 1.00 91.00 95 SER A O 1
ATOM 751 N N . PRO A 1 96 ? -3.196 3.965 10.180 1.00 88.44 96 PRO A N 1
ATOM 752 C CA . PRO A 1 96 ? -4.248 3.005 9.836 1.00 88.44 96 PRO A CA 1
ATOM 753 C C . PRO A 1 96 ? -5.455 3.013 10.791 1.00 88.44 96 PRO A C 1
ATOM 755 O O . PRO A 1 96 ? -6.574 2.738 10.372 1.00 88.44 96 PRO A O 1
ATOM 758 N N . LEU A 1 97 ? -5.239 3.325 12.072 1.00 88.06 97 LEU A N 1
ATOM 759 C CA . LEU A 1 97 ? -6.290 3.344 13.095 1.00 88.0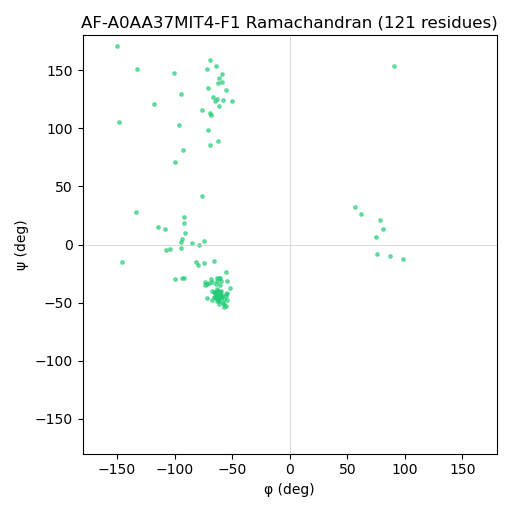6 97 LEU A CA 1
ATOM 760 C C . LEU A 1 97 ? -7.123 4.634 13.082 1.00 88.06 97 LEU A C 1
ATOM 762 O O . LEU A 1 97 ? -8.201 4.664 13.656 1.00 88.06 97 LEU A O 1
ATOM 766 N N . GLU A 1 98 ? -6.650 5.684 12.412 1.00 90.12 98 GLU A N 1
ATOM 767 C CA . GLU A 1 98 ? -7.322 6.989 12.337 1.00 90.12 98 GLU A CA 1
ATOM 768 C C . GLU A 1 98 ? -8.199 7.137 11.086 1.00 90.12 98 GLU A C 1
ATOM 770 O O . GLU A 1 98 ? -8.756 8.205 10.837 1.00 90.12 98 GLU A O 1
ATOM 775 N N . VAL A 1 99 ? -8.297 6.101 10.247 1.00 89.38 99 VAL A N 1
ATOM 776 C CA . VAL A 1 99 ? -9.140 6.137 9.047 1.00 89.38 99 VAL A CA 1
ATOM 777 C C . VAL A 1 99 ? -10.606 5.978 9.463 1.00 89.38 99 VAL A C 1
ATOM 779 O O . VAL A 1 99 ? -10.964 4.911 9.967 1.00 89.38 99 VAL A O 1
ATOM 782 N N . PRO A 1 100 ? -11.469 6.989 9.243 1.00 87.88 100 PRO A N 1
ATOM 783 C CA . PRO A 1 100 ? -12.868 6.885 9.624 1.00 87.88 100 PRO A CA 1
ATOM 784 C C . PRO A 1 100 ? -13.630 5.918 8.700 1.00 87.88 100 PRO A C 1
ATOM 786 O O . PRO A 1 100 ? -13.284 5.783 7.517 1.00 87.88 100 PRO A O 1
ATOM 789 N N . PRO A 1 101 ? -14.689 5.257 9.200 1.00 87.19 101 PRO A N 1
ATOM 790 C 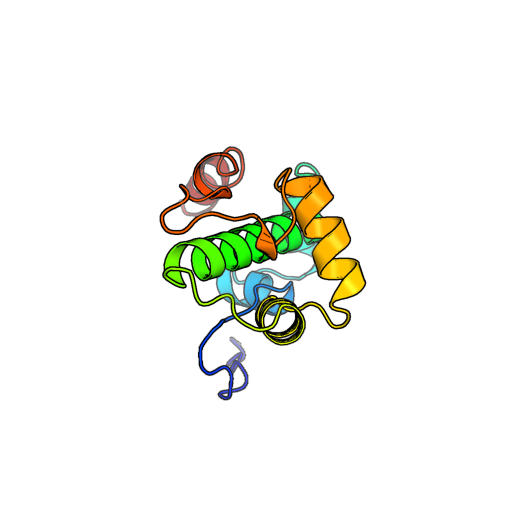CA . PRO A 1 101 ? -15.566 4.455 8.356 1.00 87.19 101 PRO A CA 1
ATOM 791 C C . PRO A 1 101 ? -16.190 5.328 7.257 1.00 87.19 101 PRO A C 1
ATOM 793 O O . PRO A 1 101 ? -16.544 6.481 7.489 1.00 87.19 101 PRO A O 1
ATOM 796 N N . GLY A 1 102 ? -16.294 4.789 6.042 1.00 86.12 102 GLY A N 1
ATOM 797 C CA . GLY A 1 102 ? -16.813 5.514 4.878 1.00 86.12 102 GLY A CA 1
ATOM 798 C C . GLY A 1 102 ? -15.862 6.555 4.274 1.00 86.12 102 GLY A C 1
ATOM 799 O O . GLY A 1 102 ? -16.267 7.266 3.358 1.00 86.12 102 GLY A O 1
ATOM 800 N N . ALA A 1 103 ? -14.604 6.649 4.730 1.00 85.62 103 ALA A N 1
ATOM 801 C CA . ALA A 1 103 ? -13.633 7.572 4.144 1.00 85.62 103 ALA A CA 1
ATOM 802 C C . ALA A 1 103 ? -13.474 7.349 2.622 1.00 85.62 103 ALA A C 1
ATOM 804 O O . ALA A 1 103 ? -13.272 6.205 2.191 1.00 85.62 103 ALA A O 1
ATOM 805 N N . PRO A 1 104 ? -13.492 8.415 1.796 1.00 80.69 104 PRO A N 1
ATOM 806 C CA . PRO A 1 104 ? -13.318 8.287 0.352 1.00 80.69 104 PRO A CA 1
ATOM 807 C C . PRO A 1 104 ? -11.947 7.687 0.028 1.00 80.69 104 PRO A C 1
ATOM 809 O O . PRO A 1 104 ? -10.960 7.941 0.721 1.00 80.69 104 PRO A O 1
ATOM 812 N N . ALA A 1 105 ? -11.879 6.850 -1.009 1.00 69.62 105 ALA A N 1
ATOM 813 C CA . ALA A 1 105 ? -10.659 6.124 -1.338 1.00 69.62 105 ALA A CA 1
ATOM 814 C C . ALA A 1 105 ? -9.547 7.074 -1.809 1.00 69.62 105 ALA A C 1
ATOM 816 O O . ALA A 1 105 ? -9.710 7.777 -2.802 1.00 69.62 105 ALA A O 1
ATOM 817 N N . VAL A 1 106 ? -8.369 6.988 -1.183 1.00 66.44 106 VAL A N 1
ATOM 818 C CA . VAL A 1 106 ? -7.147 7.696 -1.626 1.00 66.44 106 VAL A CA 1
ATOM 819 C C . VAL A 1 106 ? -6.767 7.391 -3.084 1.00 66.44 106 VAL A C 1
ATOM 821 O O . VAL A 1 106 ? -6.128 8.200 -3.745 1.00 66.44 106 VAL A O 1
ATOM 824 N N . ALA A 1 107 ? -7.211 6.245 -3.616 1.00 55.56 107 ALA A N 1
ATOM 825 C CA . ALA A 1 107 ? -7.012 5.838 -5.007 1.00 55.56 107 ALA A CA 1
ATOM 826 C C . ALA A 1 107 ? -7.623 6.804 -6.034 1.00 55.56 107 ALA A C 1
ATOM 828 O O . ALA A 1 107 ? -7.101 6.896 -7.142 1.00 55.56 107 ALA A O 1
ATOM 829 N N . ALA A 1 108 ? -8.699 7.516 -5.675 1.00 49.28 108 ALA A N 1
ATOM 830 C CA . ALA A 1 108 ? -9.364 8.464 -6.568 1.00 49.28 108 ALA A CA 1
ATOM 831 C C . ALA A 1 108 ? -8.477 9.676 -6.921 1.00 49.28 108 ALA A C 1
ATOM 833 O O . ALA A 1 108 ? -8.764 10.381 -7.878 1.00 49.28 108 ALA A O 1
ATOM 834 N N . LEU A 1 109 ? -7.379 9.893 -6.183 1.00 46.59 109 LEU A N 1
ATOM 835 C CA . LEU A 1 109 ? -6.429 10.988 -6.400 1.00 46.59 109 LEU A CA 1
ATOM 836 C C . LEU A 1 109 ? -5.111 10.545 -7.072 1.00 46.59 109 LEU A C 1
ATOM 838 O O . LEU A 1 109 ? -4.268 11.386 -7.359 1.00 46.59 109 LEU A O 1
ATOM 842 N N . LEU A 1 110 ? -4.908 9.243 -7.323 1.00 51.66 110 LEU A N 1
ATOM 843 C CA . LEU A 1 110 ? -3.623 8.673 -7.782 1.00 51.66 110 LEU A CA 1
ATOM 844 C C . LEU A 1 110 ? -3.679 8.085 -9.208 1.00 51.66 110 LEU A C 1
ATOM 846 O O . LEU A 1 110 ? -2.807 7.316 -9.610 1.00 51.66 110 LEU A O 1
ATOM 850 N N . GLN A 1 111 ? -4.714 8.409 -9.985 1.00 49.06 111 GLN A N 1
ATOM 851 C CA . GLN A 1 111 ? -4.972 7.841 -11.319 1.00 49.06 111 GLN A CA 1
ATOM 852 C C . GLN A 1 111 ? -4.366 8.638 -12.488 1.00 49.06 111 GLN A C 1
ATOM 854 O O . GLN A 1 111 ? -4.841 8.523 -13.613 1.00 49.06 111 GLN A O 1
ATOM 859 N N . SER A 1 112 ? -3.316 9.427 -12.273 1.00 45.78 112 SER A N 1
ATOM 860 C CA . SER A 1 112 ? -2.989 10.484 -13.241 1.00 45.78 112 SER A CA 1
ATOM 861 C C . SER A 1 112 ? -1.979 10.147 -14.344 1.00 45.78 112 SER A C 1
ATOM 863 O O . SER A 1 112 ? -1.655 11.053 -15.099 1.00 45.78 112 SER A O 1
ATOM 865 N N . SER A 1 113 ? -1.467 8.919 -14.515 1.00 53.72 113 SER A N 1
ATOM 866 C CA . SER A 1 113 ? -0.448 8.722 -15.577 1.00 53.72 113 SER A CA 1
ATOM 867 C C . SER A 1 113 ? -0.402 7.399 -16.342 1.00 53.72 113 SER A C 1
ATOM 869 O O . SER A 1 113 ? 0.196 7.372 -17.411 1.00 53.72 113 SER A O 1
ATOM 871 N N . LEU A 1 114 ? -1.045 6.311 -15.899 1.00 53.84 114 LEU A N 1
ATOM 872 C CA . LEU A 1 114 ? -0.903 5.020 -16.603 1.00 53.84 114 LEU A CA 1
ATOM 873 C C . LEU A 1 114 ? -1.997 4.745 -17.654 1.00 53.84 114 LEU A C 1
ATOM 875 O O . LEU A 1 114 ? -1.752 4.033 -18.625 1.00 53.84 114 LEU A O 1
ATOM 879 N N . LEU A 1 115 ? -3.210 5.284 -17.467 1.00 53.25 115 LEU A N 1
ATOM 880 C CA . LEU A 1 115 ? -4.367 4.948 -18.313 1.00 53.25 115 LEU A CA 1
ATOM 881 C C . LEU A 1 115 ? -4.289 5.567 -19.715 1.00 53.25 115 LEU A C 1
ATOM 883 O O . LEU A 1 115 ? -4.678 4.910 -20.674 1.00 53.25 115 LEU A O 1
ATOM 887 N N . GLY A 1 116 ? -3.732 6.774 -19.855 1.00 56.03 116 GLY A N 1
ATOM 888 C CA . GLY A 1 116 ? -3.594 7.421 -21.166 1.00 56.03 116 GLY A CA 1
ATOM 889 C C . GLY A 1 116 ? -2.669 6.660 -22.123 1.00 56.03 116 GLY A C 1
ATOM 890 O O . GLY A 1 116 ? -2.937 6.595 -23.314 1.00 56.03 116 GLY A O 1
ATOM 891 N N . TRP A 1 117 ? -1.626 6.019 -21.591 1.00 57.94 117 TRP A N 1
ATOM 892 C CA . TRP A 1 117 ? -0.610 5.321 -22.386 1.00 57.94 117 TRP A CA 1
ATOM 893 C C . TRP A 1 117 ? -0.927 3.832 -22.620 1.00 57.94 117 TRP A C 1
ATOM 895 O O . TRP A 1 117 ? -0.582 3.276 -23.658 1.00 57.94 117 TRP A O 1
ATOM 905 N N . LEU A 1 118 ? -1.649 3.175 -21.703 1.00 55.78 118 LEU A N 1
ATOM 906 C CA . LEU A 1 118 ? -2.098 1.786 -21.896 1.00 55.78 118 LEU A CA 1
ATOM 907 C C . LEU A 1 118 ? -3.157 1.636 -22.998 1.00 55.78 118 LEU A C 1
ATOM 909 O O . LEU A 1 118 ? -3.213 0.589 -23.637 1.00 55.78 118 LEU A O 1
ATOM 913 N N . HIS A 1 119 ? -3.975 2.665 -23.236 1.00 56.66 119 HIS A N 1
ATOM 914 C CA . HIS A 1 119 ? -4.892 2.675 -24.378 1.00 56.66 119 HIS A CA 1
ATOM 915 C C . HIS A 1 119 ? -4.148 2.760 -25.724 1.00 56.66 119 HIS A C 1
ATOM 917 O O . HIS A 1 119 ? -4.607 2.162 -26.695 1.00 56.66 119 HIS A O 1
ATOM 923 N N . ASP A 1 120 ? -2.994 3.433 -25.775 1.00 53.69 120 ASP A N 1
ATOM 924 C CA . ASP A 1 120 ? -2.204 3.647 -26.998 1.00 53.69 120 ASP A CA 1
ATOM 925 C C . ASP A 1 120 ? -1.496 2.369 -27.489 1.00 53.69 120 ASP A C 1
ATOM 927 O O . ASP A 1 120 ? -1.441 2.094 -28.681 1.00 53.69 120 ASP A O 1
ATOM 931 N N . LEU A 1 121 ? -1.059 1.503 -26.569 1.00 54.38 121 LEU A N 1
ATOM 932 C CA . LEU A 1 121 ? -0.381 0.235 -26.884 1.00 54.38 121 LEU A CA 1
ATOM 933 C C . LEU A 1 121 ? -1.296 -0.922 -27.316 1.00 54.38 121 LEU A C 1
ATOM 935 O O . LEU A 1 121 ? -0.809 -2.029 -27.546 1.00 54.38 121 LEU A O 1
ATOM 939 N N . SER A 1 122 ? -2.611 -0.703 -27.373 1.00 49.84 122 SER A N 1
ATOM 940 C CA . SER A 1 122 ? -3.599 -1.741 -27.712 1.00 49.84 122 SER A CA 1
ATOM 941 C C . SER A 1 122 ? -4.232 -1.580 -29.099 1.00 49.84 122 SER A C 1
ATOM 943 O O . SER A 1 122 ? -5.230 -2.246 -29.381 1.00 49.84 122 SER A O 1
ATOM 945 N N . ARG A 1 123 ? -3.659 -0.726 -29.959 1.00 42.91 123 ARG A N 1
ATOM 946 C CA . ARG A 1 123 ? -4.038 -0.593 -31.373 1.00 42.91 123 ARG A CA 1
ATOM 947 C C . ARG A 1 123 ? -3.032 -1.258 -32.302 1.00 42.91 123 ARG A C 1
ATOM 949 O O . ARG A 1 123 ? -1.821 -1.194 -32.003 1.00 42.91 123 ARG A O 1
#

InterPro domains:
  IPR009057 Homedomain-like superfamily [SSF46689] (50-99)
  IPR018060 AraC-like, DNA binding HTH domain [PF12833] (25-98)
  IPR018060 AraC-like, DNA binding HTH domain [PS01124] (1-102)
  IPR018060 AraC-like, DNA binding HTH domain [SM00342] (16-100)
  IPR050204 AraC/XylS family transcriptional regulators [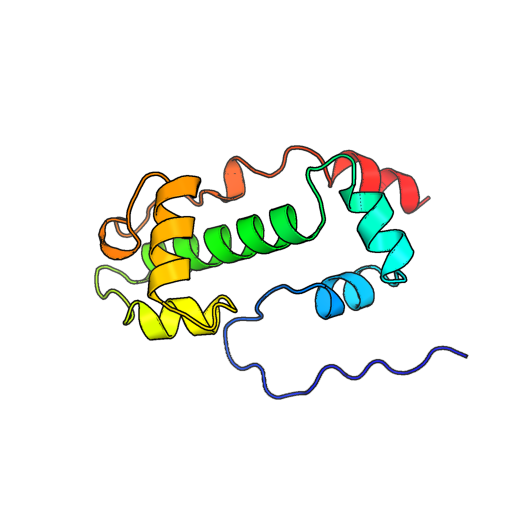PTHR46796] (17-98)

Organism: NCBI:txid374424

Solvent-accessible surface area (backbone atoms only — not comparable to full-atom values): 7466 Å² total; per-residue (Å²): 137,84,77,84,82,73,72,81,93,74,71,88,87,52,84,51,71,44,72,70,56,50,25,61,75,70,74,40,55,67,69,57,47,44,57,68,22,46,88,69,69,25,51,66,50,51,38,49,52,54,29,49,33,49,50,49,47,55,40,15,65,36,74,79,57,74,71,58,62,56,59,52,21,46,47,40,66,31,94,46,43,66,61,38,43,55,51,39,24,75,74,70,77,41,46,78,87,69,51,51,55,72,51,79,54,68,53,82,78,69,72,86,71,63,65,77,55,58,61,62,75,74,111

Foldseek 3Di:
DDDPPDDPPPDPDAPQDDLVNVCVVVVHDSVRQQVLCVVVVGPVVVSLLVLLLVLLVCLLACQLVQDDLCVSCVSNPHPDSVVVQVSSCVQVVDGSNPRHHNHDGPVVVVPPPDPVVVVVVPD

Sequence (123 aa):
MRGTHRLPGALLRVASIDVAVLTWQFGLSRRSLYRLFGDAGGVQAHIRERRLAQAWRELAKSGGRHPKVARLAHACGYADPQSFSQTFRKRCGRSPLEVPPGAPAVAALLQSSLLGWLHDLSR

Radius of gyration: 15.92 Å; Cα contacts (8 Å, |Δi|>4): 107; chains: 1; bounding box: 30×33×45 Å

Nearest PDB structures (foldseek):
  7r3w-assembly4_D  TM=7.396E-01  e=4.149E-03  Salmonella enterica subsp. enterica serovar Typhimurium
  3mn2-assembly2_B  TM=7.122E-01  e=3.921E-03  Rhodopseudomonas palustris CGA009
  1xs9-assembly1_A  TM=7.352E-01  e=1.285E-02  Escherichia coli
  7r3w-assembly3_C  TM=6.206E-01  e=6.522E-03  Salmonella enterica subsp. enterica serovar Typhimurium
  3he0-assembly1_A  TM=3.871E-01  e=2.205E+00  Vibrio parahaemolyticus